Protein AF-F6WGQ5-F1 (afdb_monomer)

Organism: Ciona intestinalis (NCBI:txid7719)

Nearest PDB structures (foldseek):
  4bss-assembly1_A  TM=9.236E-01  e=5.976E-03  Homo sapiens
  4tzh-assembly2_B  TM=8.725E-01  e=2.042E-02  Leptospira interrogans
  4u08-assembly2_B  TM=8.341E-01  e=1.306E-02  Leptospira interrogans serovar Copenhageni str. Fiocruz L1-130
  4u06-assembly1_A  TM=8.441E-01  e=2.856E-02  Leptospira interrogans serovar Copenhageni str. Fiocruz L1-130
  8glv-assembly1_Eb  TM=6.242E-01  e=9.343E-03  Chlamydomonas reinhardtii

pLDDT: mean 77.73, std 20.7, range [29.75, 97.62]

InterPro domains:
  IPR032675 Leucine-rich repeat domain superfamily [G3DSA:3.80.10.10] (24-144)

Structure (mmCIF, N/CA/C/O backbone):
data_AF-F6WGQ5-F1
#
_entry.id   AF-F6WGQ5-F1
#
loop_
_atom_site.group_PDB
_atom_site.id
_atom_site.type_symbol
_atom_site.label_atom_id
_atom_site.label_alt_id
_atom_site.label_comp_id
_atom_site.label_asym_id
_atom_site.label_entity_id
_atom_site.label_seq_id
_atom_site.pdbx_PDB_ins_code
_atom_site.Cartn_x
_atom_site.Cartn_y
_atom_site.Cartn_z
_atom_site.occupancy
_atom_site.B_iso_or_equiv
_atom_site.auth_seq_id
_atom_site.auth_comp_id
_atom_site.auth_asym_id
_atom_site.auth_atom_id
_atom_site.pdbx_PDB_model_num
ATOM 1 N N . MET A 1 1 ? 35.388 -1.738 74.080 1.00 37.53 1 MET A N 1
ATOM 2 C CA . MET A 1 1 ? 34.724 -3.039 74.326 1.00 37.53 1 MET A CA 1
ATOM 3 C C . MET A 1 1 ? 33.668 -3.201 73.236 1.00 37.53 1 MET A C 1
ATOM 5 O O . MET A 1 1 ? 32.690 -2.479 73.260 1.00 37.53 1 MET A O 1
ATOM 9 N N . ARG A 1 2 ? 34.031 -3.716 72.056 1.00 30.34 2 ARG A N 1
ATOM 10 C CA . ARG A 1 2 ? 33.781 -5.095 71.588 1.00 30.34 2 ARG A CA 1
ATOM 11 C C . ARG A 1 2 ? 32.370 -5.615 71.899 1.00 30.34 2 ARG A C 1
ATOM 13 O O . ARG A 1 2 ? 32.154 -6.109 72.994 1.00 30.34 2 ARG A O 1
ATOM 20 N N . TYR A 1 3 ? 31.506 -5.604 70.886 1.00 29.75 3 TYR A N 1
ATOM 21 C CA . TYR A 1 3 ? 30.629 -6.733 70.573 1.00 29.75 3 TYR A CA 1
ATOM 22 C C . TYR A 1 3 ? 30.726 -7.004 69.063 1.00 29.75 3 TYR A C 1
ATOM 24 O O . TYR A 1 3 ? 30.472 -6.120 68.249 1.00 29.75 3 TYR A O 1
ATOM 32 N N . LEU A 1 4 ? 31.191 -8.207 68.717 1.00 31.34 4 LEU A N 1
ATOM 33 C CA . LEU A 1 4 ? 31.143 -8.814 67.384 1.00 31.34 4 LEU A CA 1
ATOM 34 C C . LEU A 1 4 ? 30.053 -9.897 67.398 1.00 31.34 4 LEU A C 1
ATOM 36 O O . LEU A 1 4 ? 30.082 -10.730 68.298 1.00 31.34 4 LEU A O 1
ATOM 40 N N . SER A 1 5 ? 29.215 -9.953 66.358 1.00 33.56 5 SER A N 1
ATOM 41 C CA . SER A 1 5 ? 28.816 -11.188 65.640 1.00 33.56 5 SER A CA 1
ATOM 42 C C . SER A 1 5 ? 27.998 -10.782 64.399 1.00 33.56 5 SER A C 1
ATOM 44 O O . SER A 1 5 ? 26.926 -10.209 64.531 1.00 33.56 5 SER A O 1
ATOM 46 N N . SER A 1 6 ? 28.595 -10.775 63.205 1.00 31.84 6 SER A N 1
ATOM 47 C CA . SER A 1 6 ? 28.571 -11.855 62.194 1.00 31.84 6 SER A CA 1
ATOM 48 C C . SER A 1 6 ? 27.307 -11.896 61.307 1.00 31.84 6 SER A C 1
ATOM 50 O O . SER A 1 6 ? 26.359 -12.599 61.612 1.00 31.84 6 SER A O 1
ATOM 52 N N . GLN A 1 7 ? 27.365 -11.138 60.201 1.00 36.50 7 GLN A N 1
ATOM 53 C CA . GLN A 1 7 ? 27.137 -11.543 58.795 1.00 36.50 7 GLN A CA 1
ATOM 54 C C . GLN A 1 7 ? 25.860 -12.335 58.363 1.00 36.50 7 GLN A C 1
ATOM 56 O O . GLN A 1 7 ? 25.626 -13.457 58.794 1.00 36.50 7 GLN A O 1
ATOM 61 N N . VAL A 1 8 ? 25.222 -11.770 57.314 1.00 34.53 8 VAL A N 1
ATOM 62 C CA . VAL A 1 8 ? 24.419 -12.338 56.188 1.00 34.53 8 VAL A CA 1
ATOM 63 C C . VAL A 1 8 ? 22.907 -12.611 56.347 1.00 34.53 8 VAL A C 1
ATOM 65 O O . VAL A 1 8 ? 22.511 -13.585 56.970 1.00 34.53 8 VAL A O 1
ATOM 68 N N . PHE A 1 9 ? 22.075 -11.796 55.671 1.00 35.81 9 PHE A N 1
ATOM 69 C CA . PHE A 1 9 ? 21.163 -12.139 54.543 1.00 35.81 9 PHE A CA 1
ATOM 70 C C . PHE A 1 9 ? 20.143 -10.995 54.350 1.00 35.81 9 PHE A C 1
ATOM 72 O O . PHE A 1 9 ? 19.275 -10.764 55.183 1.00 35.81 9 PHE A O 1
ATOM 79 N N . LEU A 1 10 ? 20.362 -10.117 53.364 1.00 37.97 10 LEU A N 1
ATOM 80 C CA . LEU A 1 10 ? 19.522 -10.004 52.157 1.00 37.97 10 LEU A CA 1
ATOM 81 C C . LEU A 1 10 ? 18.009 -10.161 52.410 1.00 37.97 10 LEU A C 1
ATOM 83 O O . LEU A 1 10 ? 17.477 -11.266 52.391 1.00 37.97 10 LEU A O 1
ATOM 87 N N . GLY A 1 11 ? 17.317 -9.028 52.541 1.00 33.81 11 GLY A N 1
ATOM 88 C CA . GLY A 1 11 ? 15.858 -8.925 52.515 1.00 33.81 11 GLY A CA 1
ATOM 89 C C . GLY A 1 11 ? 15.436 -7.760 51.623 1.00 33.81 11 GLY A C 1
ATOM 90 O O . GLY A 1 11 ? 15.273 -6.638 52.090 1.00 33.81 11 GLY A O 1
ATOM 91 N N . LEU A 1 12 ? 15.336 -8.042 50.325 1.00 45.72 12 LEU A N 1
ATOM 92 C CA . LEU A 1 12 ? 14.818 -7.186 49.257 1.00 45.72 12 LEU A CA 1
ATOM 93 C C . LEU A 1 12 ? 13.388 -6.714 49.559 1.00 45.72 12 LEU A C 1
ATOM 95 O O . LEU A 1 12 ? 12.452 -7.471 49.329 1.00 45.72 12 LEU A O 1
ATOM 99 N N . VAL A 1 13 ? 13.192 -5.468 49.997 1.00 39.16 13 VAL A N 1
ATOM 100 C CA . VAL A 1 13 ? 11.888 -4.788 49.868 1.00 39.16 13 VAL A CA 1
ATOM 101 C C . VAL A 1 13 ? 12.102 -3.286 49.655 1.00 39.16 13 VAL A C 1
ATOM 103 O O . VAL A 1 13 ? 11.751 -2.472 50.502 1.00 39.16 13 VAL A O 1
ATOM 106 N N . LEU A 1 14 ? 12.718 -2.897 48.532 1.00 38.25 14 LEU A N 1
ATOM 107 C CA . LEU A 1 14 ? 12.649 -1.503 48.071 1.00 38.25 14 LEU A CA 1
ATOM 108 C C . LEU A 1 14 ? 12.862 -1.336 46.556 1.00 38.25 14 LEU A C 1
ATOM 110 O O . LEU A 1 14 ? 13.559 -0.426 46.138 1.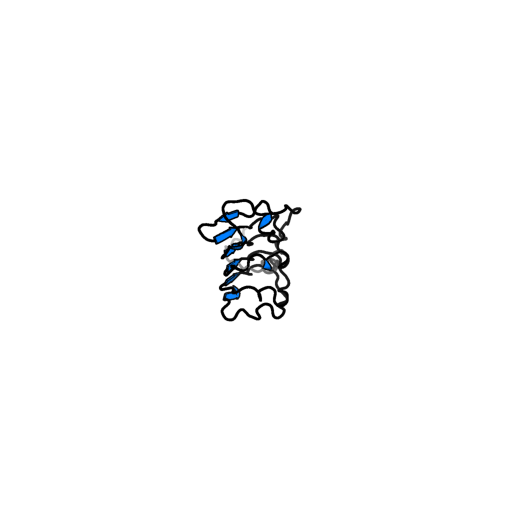00 38.25 14 LEU A O 1
ATOM 114 N N . GLU A 1 15 ? 12.257 -2.184 45.718 1.00 40.91 15 GLU A N 1
ATOM 115 C CA . GLU A 1 15 ? 12.251 -1.969 44.254 1.00 40.91 15 GLU A CA 1
ATOM 116 C C . GLU A 1 15 ? 10.909 -2.343 43.606 1.00 40.91 15 GLU A C 1
ATOM 118 O O . GLU A 1 15 ? 10.852 -3.071 42.622 1.00 40.91 15 GLU A O 1
ATOM 123 N N . PHE A 1 16 ? 9.792 -1.856 44.152 1.00 39.12 16 PHE A N 1
ATOM 124 C CA . PHE A 1 16 ? 8.465 -2.125 43.572 1.00 39.12 16 PHE A CA 1
ATOM 125 C C . PHE A 1 16 ? 7.665 -0.870 43.205 1.00 39.12 16 PHE A C 1
ATOM 127 O O . PHE A 1 16 ? 6.441 -0.886 43.260 1.00 39.12 16 PHE A O 1
ATOM 134 N N . LEU A 1 17 ? 8.338 0.218 42.799 1.00 35.84 17 LEU A N 1
ATOM 135 C CA . LEU A 1 17 ? 7.661 1.409 42.253 1.00 35.84 17 LEU A CA 1
ATOM 136 C C . LEU A 1 17 ? 8.313 2.052 41.014 1.00 35.84 17 LEU A C 1
ATOM 138 O O . LEU A 1 17 ? 7.950 3.173 40.672 1.00 35.84 17 LEU A O 1
ATOM 142 N N . ILE A 1 18 ? 9.214 1.378 40.284 1.00 43.53 18 ILE A N 1
ATOM 143 C CA . ILE A 1 18 ? 9.702 1.905 38.990 1.00 43.53 18 ILE A CA 1
ATOM 144 C C . ILE A 1 18 ? 9.936 0.780 37.967 1.00 43.53 18 ILE A C 1
ATOM 146 O O . ILE A 1 18 ? 11.044 0.560 37.496 1.00 43.53 18 ILE A O 1
ATOM 150 N N . SER A 1 19 ? 8.890 0.045 37.594 1.00 39.50 19 SER A N 1
ATOM 151 C CA . SER A 1 19 ? 8.934 -0.799 36.383 1.00 39.50 19 SER A CA 1
ATOM 152 C C . SER A 1 19 ? 7.601 -0.861 35.639 1.00 39.50 19 SER A C 1
ATOM 154 O O . SER A 1 19 ? 7.316 -1.802 34.907 1.00 39.50 19 SER A O 1
ATOM 156 N N . TYR A 1 20 ? 6.801 0.196 35.766 1.00 43.06 20 TYR A N 1
ATOM 157 C CA . TYR A 1 20 ? 5.758 0.493 34.793 1.00 43.06 20 TYR A CA 1
ATOM 158 C C . TYR A 1 20 ? 5.845 1.966 34.417 1.00 43.06 20 TYR A C 1
ATOM 160 O O . TYR A 1 20 ? 4.951 2.765 34.678 1.00 43.06 20 TYR A O 1
ATOM 168 N N . THR A 1 21 ? 6.962 2.348 33.798 1.00 38.56 21 THR A N 1
ATOM 169 C CA . THR A 1 21 ? 6.844 3.386 32.782 1.00 38.56 21 THR A CA 1
ATOM 170 C C . THR A 1 21 ? 6.087 2.711 31.637 1.00 38.56 21 THR A C 1
ATOM 172 O O . THR A 1 21 ? 6.584 1.723 31.087 1.00 38.56 21 THR A O 1
ATOM 175 N N . PRO A 1 22 ? 4.869 3.160 31.271 1.00 43.00 22 PRO A N 1
ATOM 176 C CA . PRO A 1 22 ? 4.373 2.852 29.940 1.00 43.00 22 PRO A CA 1
ATOM 177 C C . PRO A 1 22 ? 5.514 3.267 29.027 1.00 43.00 22 PRO A C 1
ATOM 179 O O . PRO A 1 22 ? 5.986 4.399 29.169 1.00 43.00 22 PRO A O 1
ATOM 182 N N . SER A 1 23 ? 6.027 2.336 28.216 1.00 42.19 23 SER A N 1
ATOM 183 C CA . SER A 1 23 ? 7.044 2.627 27.209 1.00 42.19 23 SER A CA 1
ATOM 184 C C . SER A 1 23 ? 6.689 3.982 26.626 1.00 42.19 23 SER A C 1
ATOM 186 O O . SER A 1 23 ? 5.602 4.123 26.059 1.00 42.19 23 SER A O 1
ATOM 188 N N . ALA A 1 24 ? 7.500 5.000 26.941 1.00 45.12 24 ALA A N 1
ATOM 189 C CA . ALA A 1 24 ? 7.217 6.358 26.528 1.00 45.12 24 ALA A CA 1
ATOM 190 C C . ALA A 1 24 ? 6.978 6.251 25.033 1.00 45.12 24 ALA A C 1
ATOM 192 O O . ALA A 1 24 ? 7.883 5.796 24.331 1.00 45.12 24 ALA A O 1
ATOM 193 N N . SER A 1 25 ? 5.742 6.534 24.596 1.00 49.97 25 SER A N 1
ATOM 194 C CA . SER A 1 25 ? 5.351 6.535 23.190 1.00 49.97 25 SER A CA 1
ATOM 195 C C . SER A 1 25 ? 6.531 7.121 22.439 1.00 49.97 25 SER A C 1
ATOM 197 O O . SER A 1 25 ? 6.829 8.298 22.649 1.00 49.97 25 SER A O 1
ATOM 199 N N . ARG A 1 26 ? 7.279 6.305 21.679 1.00 56.03 26 ARG A N 1
ATOM 200 C CA . ARG A 1 26 ? 8.387 6.820 20.877 1.00 56.03 26 ARG A CA 1
ATOM 201 C C . ARG A 1 26 ? 7.718 7.791 19.926 1.00 56.03 26 ARG A C 1
ATOM 203 O O . ARG A 1 26 ? 7.093 7.364 18.962 1.00 56.03 26 ARG A O 1
ATOM 210 N N . ILE A 1 27 ? 7.761 9.082 20.251 1.00 61.53 27 ILE A N 1
ATOM 211 C CA . ILE A 1 27 ? 7.212 10.122 19.396 1.00 61.53 27 ILE A CA 1
ATOM 212 C C . ILE A 1 27 ? 8.067 10.045 18.143 1.00 61.53 27 ILE A C 1
ATOM 214 O O . ILE A 1 27 ? 9.222 10.476 18.142 1.00 61.53 27 ILE A O 1
ATOM 218 N N . LYS A 1 28 ? 7.532 9.395 17.109 1.00 72.94 28 LYS A N 1
ATOM 219 C CA . LYS A 1 28 ? 8.200 9.275 15.827 1.00 72.94 28 LYS A CA 1
ATOM 220 C C . LYS A 1 28 ? 8.391 10.688 15.298 1.00 72.94 28 LYS A C 1
ATOM 222 O O . LYS A 1 28 ? 7.422 11.401 15.046 1.00 72.94 28 LYS A O 1
ATOM 227 N N . HIS A 1 29 ? 9.647 11.117 15.213 1.00 72.50 29 HIS A N 1
ATOM 228 C CA . HIS A 1 29 ? 9.979 12.463 14.775 1.00 72.50 29 HIS A CA 1
ATOM 229 C C . HIS A 1 29 ? 9.883 12.515 13.253 1.00 72.50 29 HIS A C 1
ATOM 231 O O . HIS A 1 29 ? 10.794 12.103 12.540 1.00 72.50 29 HIS A O 1
ATOM 237 N N . CYS A 1 30 ? 8.735 12.973 12.771 1.00 7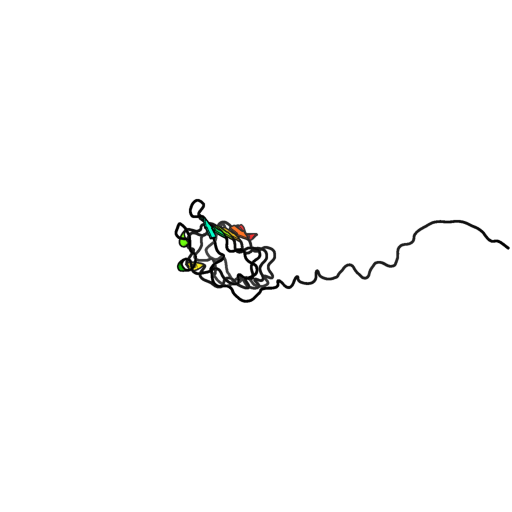2.62 30 CYS A N 1
ATOM 238 C CA . CYS A 1 30 ? 8.478 13.161 11.355 1.00 72.62 30 CYS A CA 1
ATOM 239 C C . CYS A 1 30 ? 8.872 14.580 10.963 1.00 72.62 30 CYS A C 1
ATOM 241 O O . CYS A 1 30 ? 8.207 15.546 11.336 1.00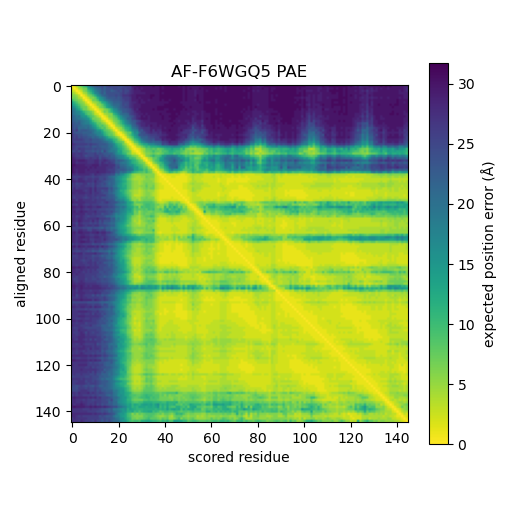 72.62 30 CYS A O 1
ATOM 243 N N . SER A 1 31 ? 9.987 14.698 10.248 1.00 65.62 31 SER A N 1
ATOM 244 C CA . SER A 1 31 ? 10.514 15.974 9.759 1.00 65.62 31 SER A CA 1
ATOM 245 C C . SER A 1 31 ? 9.684 16.522 8.588 1.00 65.62 31 SER A C 1
ATOM 247 O O . SER A 1 31 ? 8.859 15.814 8.006 1.00 65.62 31 SER A O 1
ATOM 249 N N . ASN A 1 32 ? 9.907 17.794 8.231 1.00 59.44 32 ASN A N 1
ATOM 250 C CA . ASN A 1 32 ? 9.204 18.465 7.131 1.00 59.44 32 ASN A CA 1
ATOM 251 C C . ASN A 1 32 ? 9.237 17.660 5.817 1.00 59.44 32 ASN A C 1
ATOM 253 O O . ASN A 1 32 ? 10.247 17.060 5.453 1.00 59.44 32 ASN A O 1
ATOM 257 N N . LYS A 1 33 ? 8.094 17.686 5.121 1.00 56.47 33 LYS A N 1
ATOM 258 C CA . LYS A 1 33 ? 7.754 16.889 3.934 1.00 56.47 33 LYS A CA 1
ATOM 259 C C . LYS A 1 33 ? 8.811 16.999 2.833 1.00 56.47 33 LYS A C 1
ATOM 261 O O . LYS A 1 33 ? 9.088 18.095 2.355 1.00 56.47 33 LYS A O 1
ATOM 266 N N . THR A 1 34 ? 9.301 15.865 2.349 1.00 53.69 34 THR A N 1
ATOM 267 C CA . THR A 1 34 ? 10.010 15.781 1.064 1.00 53.69 34 THR A CA 1
ATOM 268 C C . THR A 1 34 ? 9.102 15.087 0.052 1.00 53.69 34 THR A C 1
ATOM 270 O O . THR A 1 34 ? 8.633 13.979 0.312 1.00 53.69 34 THR A O 1
ATOM 273 N N . ASN A 1 35 ? 8.829 15.742 -1.079 1.00 53.22 35 ASN A N 1
ATOM 274 C CA . ASN A 1 35 ? 8.026 15.178 -2.167 1.00 53.22 35 ASN A CA 1
ATOM 275 C C . ASN A 1 35 ? 8.765 14.000 -2.811 1.00 53.22 35 ASN A C 1
ATOM 277 O O . ASN A 1 35 ? 9.893 14.202 -3.242 1.00 53.22 35 ASN A O 1
ATOM 281 N N . GLY A 1 36 ? 8.119 12.827 -2.876 1.00 53.66 36 GLY A N 1
ATOM 282 C CA . GLY A 1 36 ? 8.247 11.745 -3.879 1.00 53.66 36 GLY A CA 1
ATOM 283 C C . GLY A 1 36 ? 9.605 11.100 -4.209 1.00 53.66 36 GLY A C 1
ATOM 284 O O . GLY A 1 36 ? 9.630 9.953 -4.639 1.00 53.66 36 GLY A O 1
ATOM 285 N N . GLN A 1 37 ? 10.731 11.773 -3.987 1.00 59.25 37 GLN A N 1
ATOM 286 C CA . GLN A 1 37 ? 12.031 11.464 -4.592 1.00 59.25 37 GLN A CA 1
ATOM 287 C C . GLN A 1 37 ? 12.776 10.289 -3.947 1.00 59.25 37 GLN A C 1
ATOM 289 O O . GLN A 1 37 ? 13.811 9.875 -4.461 1.00 59.25 37 GLN A O 1
ATOM 294 N N . ASN A 1 38 ? 12.259 9.733 -2.850 1.00 74.25 38 ASN A N 1
ATOM 295 C CA . ASN A 1 38 ? 12.921 8.643 -2.129 1.00 74.25 38 ASN A CA 1
ATOM 296 C C . ASN A 1 38 ? 12.326 7.263 -2.415 1.00 74.25 38 ASN A C 1
ATOM 298 O O . ASN A 1 38 ? 12.836 6.278 -1.891 1.00 74.25 38 ASN A O 1
ATOM 302 N N . CYS A 1 39 ? 11.277 7.175 -3.235 1.00 87.50 39 CYS A N 1
ATOM 303 C CA . CYS A 1 39 ? 10.762 5.880 -3.642 1.00 87.50 39 CYS A CA 1
ATOM 304 C C . CYS A 1 39 ? 11.634 5.271 -4.746 1.00 87.50 39 CYS A C 1
ATOM 306 O O . CYS A 1 39 ? 11.980 5.949 -5.713 1.00 87.50 39 CYS A O 1
ATOM 308 N N . LYS A 1 40 ? 11.961 3.984 -4.627 1.00 90.50 40 LYS A N 1
ATOM 309 C CA . LYS A 1 40 ? 12.714 3.221 -5.628 1.00 90.50 40 LYS A CA 1
ATOM 310 C C . LYS A 1 40 ? 11.877 2.061 -6.130 1.00 90.50 40 LYS A C 1
ATOM 312 O O . LYS A 1 40 ? 11.407 1.260 -5.328 1.00 90.50 40 LYS A O 1
ATOM 317 N N . PHE A 1 41 ? 11.716 1.969 -7.445 1.00 93.25 41 PHE A N 1
ATOM 318 C CA . PHE A 1 41 ? 11.013 0.868 -8.092 1.00 93.25 41 PHE A CA 1
ATOM 319 C C . PHE A 1 41 ? 12.009 -0.092 -8.749 1.00 93.25 41 PHE A C 1
ATOM 321 O O . PHE A 1 41 ? 12.824 0.327 -9.569 1.00 93.25 41 PHE A O 1
ATOM 328 N N . ASP A 1 42 ? 11.931 -1.372 -8.393 1.00 94.62 42 ASP A N 1
ATOM 329 C CA . ASP A 1 42 ? 12.584 -2.465 -9.110 1.00 94.62 42 ASP A CA 1
ATOM 330 C C . ASP A 1 42 ? 11.559 -3.162 -10.003 1.00 94.62 42 ASP A C 1
ATOM 332 O O . ASP A 1 42 ? 10.742 -3.967 -9.551 1.00 94.62 42 ASP A O 1
ATOM 336 N N . HIS A 1 43 ? 11.632 -2.853 -11.295 1.00 95.12 43 HIS A N 1
ATOM 337 C CA . HIS A 1 43 ? 10.752 -3.405 -12.318 1.00 95.12 43 HIS A CA 1
ATOM 338 C C . HIS A 1 43 ? 10.986 -4.892 -12.608 1.00 95.12 43 HIS A C 1
ATOM 340 O O . HIS A 1 43 ? 10.164 -5.507 -13.279 1.00 95.12 43 HIS A O 1
ATOM 346 N N . ARG A 1 44 ? 12.103 -5.486 -12.166 1.00 95.06 44 ARG A N 1
ATOM 347 C CA . ARG A 1 44 ? 12.376 -6.915 -12.404 1.00 95.06 44 ARG A CA 1
ATOM 348 C C . ARG A 1 44 ? 11.600 -7.804 -11.445 1.00 95.06 44 ARG A C 1
ATOM 350 O O . ARG A 1 44 ? 11.260 -8.926 -11.803 1.00 95.06 44 ARG A O 1
ATOM 357 N N . HIS A 1 45 ? 11.328 -7.290 -10.250 1.00 96.25 45 HIS A N 1
ATOM 358 C CA . HIS A 1 45 ? 10.589 -7.992 -9.204 1.00 96.25 45 HIS A CA 1
ATOM 359 C C . HIS A 1 45 ? 9.248 -7.324 -8.868 1.00 96.25 45 HIS A C 1
ATOM 361 O O . HIS A 1 45 ? 8.526 -7.823 -8.012 1.00 96.25 45 HIS A O 1
ATOM 367 N N . ASN A 1 46 ? 8.909 -6.210 -9.527 1.00 96.69 46 ASN A N 1
ATOM 368 C CA . ASN A 1 46 ? 7.720 -5.400 -9.256 1.00 96.69 46 ASN A CA 1
ATOM 369 C C . ASN A 1 46 ? 7.637 -4.923 -7.796 1.00 96.69 46 ASN A C 1
ATOM 371 O O . ASN A 1 46 ? 6.565 -4.927 -7.188 1.00 96.69 46 ASN A O 1
ATOM 375 N N . ILE A 1 47 ? 8.768 -4.490 -7.231 1.00 96.06 47 ILE A N 1
ATOM 376 C CA . ILE A 1 47 ? 8.844 -4.044 -5.836 1.00 96.06 47 ILE A CA 1
ATOM 377 C C . ILE A 1 47 ? 9.077 -2.539 -5.777 1.00 96.06 47 ILE A C 1
ATOM 379 O O . ILE A 1 47 ? 9.975 -2.006 -6.428 1.00 96.06 47 ILE A O 1
ATOM 383 N N . LEU A 1 48 ? 8.272 -1.856 -4.965 1.00 94.19 48 LEU A N 1
ATOM 384 C CA . LEU A 1 48 ? 8.403 -0.435 -4.685 1.00 94.19 48 LEU A CA 1
ATOM 385 C C . LEU A 1 48 ? 8.790 -0.211 -3.219 1.00 94.19 48 LEU A C 1
ATOM 387 O O . LEU A 1 48 ? 8.004 -0.493 -2.315 1.00 94.19 48 LEU A O 1
ATOM 391 N N . TRP A 1 49 ? 9.973 0.349 -2.980 1.00 92.75 49 TRP A N 1
ATOM 392 C CA . TRP A 1 49 ? 10.411 0.775 -1.649 1.00 92.75 49 TRP A CA 1
ATOM 393 C C . TRP A 1 49 ? 10.212 2.271 -1.486 1.00 92.75 49 TRP A C 1
ATOM 395 O O . TRP A 1 49 ? 10.720 3.044 -2.290 1.00 92.75 49 TRP A O 1
ATOM 405 N N . CYS A 1 50 ? 9.486 2.670 -0.451 1.00 87.50 50 CYS A N 1
ATOM 406 C CA . CYS A 1 50 ? 9.195 4.057 -0.098 1.00 87.50 50 CYS A CA 1
ATOM 407 C C . CYS A 1 50 ? 9.453 4.329 1.395 1.00 87.50 50 CYS A C 1
ATOM 409 O O . CYS A 1 50 ? 8.891 5.270 1.959 1.00 87.50 50 CYS A O 1
ATOM 411 N N . ASP A 1 51 ? 10.267 3.505 2.058 1.00 77.88 51 ASP A N 1
ATOM 412 C CA . ASP A 1 51 ? 10.593 3.658 3.469 1.00 77.88 51 ASP A CA 1
ATOM 413 C C . ASP A 1 51 ? 11.456 4.906 3.705 1.00 77.88 51 ASP A C 1
ATOM 415 O O . ASP A 1 51 ? 12.573 5.045 3.210 1.00 77.88 51 ASP A O 1
ATOM 419 N N . SER A 1 52 ? 10.919 5.875 4.449 1.00 73.69 52 SER A N 1
ATOM 420 C CA . SER A 1 52 ? 11.692 7.032 4.907 1.00 73.69 52 SER A CA 1
ATOM 421 C C . SER A 1 52 ? 11.022 7.724 6.090 1.00 73.69 52 SER A C 1
ATOM 423 O O . SER A 1 52 ? 9.802 7.890 6.155 1.00 73.69 52 SER A O 1
ATOM 425 N N . THR A 1 53 ? 11.843 8.237 7.005 1.00 63.72 53 THR A N 1
ATOM 426 C CA . THR A 1 53 ? 11.408 9.012 8.178 1.00 63.72 53 THR A CA 1
ATOM 427 C C . THR A 1 53 ? 10.822 10.385 7.831 1.00 63.72 53 THR A C 1
ATOM 429 O O . THR A 1 53 ? 10.272 11.056 8.700 1.00 63.72 53 THR A O 1
ATOM 432 N N . THR A 1 54 ? 10.900 10.815 6.570 1.00 66.94 54 THR A N 1
ATOM 433 C CA . THR A 1 54 ? 10.256 12.042 6.065 1.00 66.94 54 THR A CA 1
ATOM 434 C C . THR A 1 54 ? 8.985 11.758 5.260 1.00 66.94 54 THR A C 1
ATOM 436 O O . THR A 1 54 ? 8.310 12.682 4.794 1.00 66.94 54 THR A O 1
ATOM 439 N N . PHE A 1 55 ? 8.648 10.480 5.065 1.00 73.12 55 PHE A N 1
ATOM 440 C CA . PHE A 1 55 ? 7.667 10.058 4.078 1.00 73.12 55 PHE A CA 1
ATOM 441 C C . PHE A 1 55 ? 6.259 9.963 4.660 1.00 73.12 55 PHE A C 1
ATOM 443 O O . PHE A 1 55 ? 5.964 9.102 5.486 1.00 73.12 55 PHE A O 1
ATOM 450 N N . THR A 1 56 ? 5.368 10.854 4.230 1.00 72.94 56 THR A N 1
ATOM 451 C CA . THR A 1 56 ? 4.034 11.020 4.843 1.00 72.94 56 THR A CA 1
ATOM 452 C C . THR A 1 56 ? 2.880 10.491 3.994 1.00 72.94 56 THR A C 1
ATOM 454 O O . THR A 1 56 ? 1.784 10.318 4.522 1.00 72.94 56 THR A O 1
ATOM 457 N N . SER A 1 57 ? 3.115 10.203 2.708 1.00 80.62 57 SER A N 1
ATOM 458 C CA . SER A 1 57 ? 2.121 9.606 1.802 1.00 80.62 57 SER A CA 1
ATOM 459 C C . SER A 1 57 ? 2.782 8.973 0.581 1.00 80.62 57 SER A C 1
ATOM 461 O O . SER A 1 57 ? 3.633 9.628 -0.013 1.00 80.62 57 SER A O 1
ATOM 463 N N . LEU A 1 58 ? 2.341 7.779 0.167 1.00 86.94 58 LEU A N 1
ATOM 464 C CA . LEU A 1 58 ? 2.738 7.132 -1.100 1.00 86.94 58 LEU A CA 1
ATOM 465 C C . LEU A 1 58 ? 2.586 8.108 -2.291 1.00 86.94 58 LEU A C 1
ATOM 467 O O . LEU A 1 58 ? 1.501 8.695 -2.421 1.00 86.94 58 LEU A O 1
ATOM 471 N N . PRO A 1 59 ? 3.611 8.311 -3.150 1.00 86.94 59 PRO A N 1
ATOM 472 C CA . PRO A 1 59 ? 3.569 9.345 -4.171 1.00 86.94 59 PRO A CA 1
ATOM 473 C C . PRO A 1 59 ? 2.844 8.829 -5.421 1.00 86.94 59 PRO A C 1
ATOM 475 O O . PRO A 1 59 ? 2.754 7.615 -5.627 1.00 86.94 59 PRO A O 1
ATOM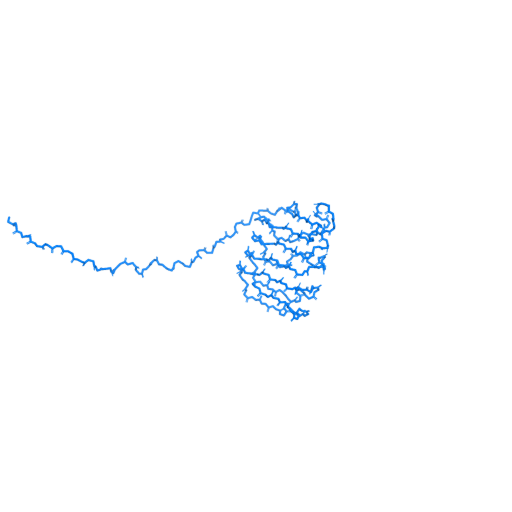 478 N N . PRO A 1 60 ? 2.316 9.717 -6.274 1.00 89.88 60 PRO A N 1
ATOM 479 C CA . PRO A 1 60 ? 1.866 9.360 -7.618 1.00 89.88 60 PRO A CA 1
ATOM 480 C C . PRO A 1 60 ? 2.960 8.606 -8.406 1.00 89.88 60 PRO A C 1
ATOM 482 O O . PRO A 1 60 ? 4.115 9.028 -8.360 1.00 89.88 60 PRO A O 1
ATOM 485 N N . PRO A 1 61 ? 2.645 7.539 -9.171 1.00 91.62 61 PRO A N 1
ATOM 486 C CA . PRO A 1 61 ? 3.644 6.804 -9.956 1.00 91.62 61 PRO A CA 1
ATOM 487 C C . PRO A 1 61 ? 4.433 7.683 -10.936 1.00 91.62 61 PRO A C 1
ATOM 489 O O . PRO A 1 61 ? 5.598 7.419 -11.200 1.00 91.62 61 PRO A O 1
ATOM 492 N N . ASN A 1 62 ? 3.823 8.754 -11.456 1.00 90.00 62 ASN A N 1
ATOM 493 C CA . ASN A 1 62 ? 4.475 9.706 -12.362 1.00 90.00 62 ASN A CA 1
ATOM 494 C C . ASN A 1 62 ? 5.528 10.598 -11.681 1.00 90.00 62 ASN A C 1
ATOM 496 O O . ASN A 1 62 ? 6.258 11.295 -12.380 1.00 90.00 62 ASN A O 1
ATOM 500 N N . GLU A 1 63 ? 5.596 10.606 -10.349 1.00 88.00 63 GLU A N 1
ATOM 501 C CA . GLU A 1 63 ? 6.628 11.314 -9.578 1.00 88.00 63 GLU A CA 1
ATOM 502 C C . GLU A 1 63 ? 7.808 10.404 -9.199 1.00 88.00 63 GLU A C 1
ATOM 504 O O . GLU A 1 63 ? 8.778 10.867 -8.601 1.00 88.00 63 GLU A O 1
ATOM 509 N N . ILE A 1 64 ? 7.742 9.113 -9.537 1.00 88.31 64 ILE A N 1
ATOM 510 C CA . ILE A 1 64 ? 8.784 8.133 -9.239 1.00 88.31 64 ILE A CA 1
ATOM 511 C C . ILE A 1 64 ? 9.618 7.933 -10.504 1.00 88.31 64 ILE A C 1
ATOM 513 O O . ILE A 1 64 ? 9.131 7.449 -11.524 1.00 88.31 64 ILE A O 1
ATOM 517 N N . HIS A 1 65 ? 10.888 8.323 -10.439 1.00 80.81 65 HIS A N 1
ATOM 518 C CA . HIS A 1 65 ? 11.824 8.193 -11.552 1.00 80.81 65 HIS A CA 1
ATOM 519 C C . HIS A 1 65 ? 12.572 6.855 -11.482 1.00 80.81 65 HIS A C 1
ATOM 521 O O . HIS A 1 65 ? 13.026 6.453 -10.412 1.00 80.81 65 HIS A O 1
ATOM 527 N N . GLY A 1 66 ? 12.749 6.183 -12.621 1.00 77.94 66 GLY A N 1
ATOM 528 C CA . GLY A 1 66 ? 13.485 4.921 -12.701 1.00 77.94 66 GLY A CA 1
ATOM 529 C C . GLY A 1 66 ? 13.220 4.156 -13.995 1.00 77.94 66 GLY A C 1
ATOM 530 O O . GLY A 1 66 ? 12.506 4.633 -14.877 1.00 77.94 66 GLY A O 1
ATOM 531 N N . GLU A 1 67 ? 13.810 2.967 -14.107 1.00 80.06 67 GLU A N 1
ATOM 532 C CA . GLU A 1 67 ? 13.491 2.018 -15.174 1.00 80.06 67 GLU A CA 1
ATOM 533 C C . GLU A 1 67 ? 12.198 1.265 -14.820 1.00 80.06 67 GLU A C 1
ATOM 535 O O . GLU A 1 67 ? 12.116 0.652 -13.755 1.00 80.06 67 GLU A O 1
ATOM 540 N N . GLY A 1 68 ? 11.208 1.299 -15.718 1.00 89.62 68 GLY A N 1
ATOM 541 C CA . GLY A 1 68 ? 9.900 0.650 -15.555 1.00 89.62 68 GLY A CA 1
ATOM 542 C C . GLY A 1 68 ? 8.781 1.580 -15.069 1.00 89.62 68 GLY A C 1
ATOM 543 O O . GLY A 1 68 ? 9.022 2.730 -14.712 1.00 89.62 68 GLY A O 1
ATOM 544 N N . ASP A 1 69 ? 7.541 1.080 -15.084 1.00 94.69 69 ASP A N 1
ATOM 545 C CA . ASP A 1 69 ? 6.354 1.812 -14.618 1.00 94.69 69 ASP A CA 1
ATOM 546 C C . ASP A 1 69 ? 5.925 1.301 -13.224 1.00 94.69 69 ASP A C 1
ATOM 548 O O . ASP A 1 69 ? 5.449 0.166 -13.112 1.00 94.69 69 ASP A O 1
ATOM 552 N N . PRO A 1 70 ? 6.048 2.119 -12.158 1.00 94.56 70 PRO A N 1
ATOM 553 C CA . PRO A 1 70 ? 5.692 1.736 -10.790 1.00 94.56 70 PRO A CA 1
ATOM 554 C C . PRO A 1 70 ? 4.225 1.343 -10.597 1.00 94.56 70 PRO A C 1
ATOM 556 O O . PRO A 1 70 ? 3.884 0.757 -9.572 1.00 94.56 70 PRO A O 1
ATOM 559 N N . ARG A 1 71 ? 3.338 1.629 -11.563 1.00 95.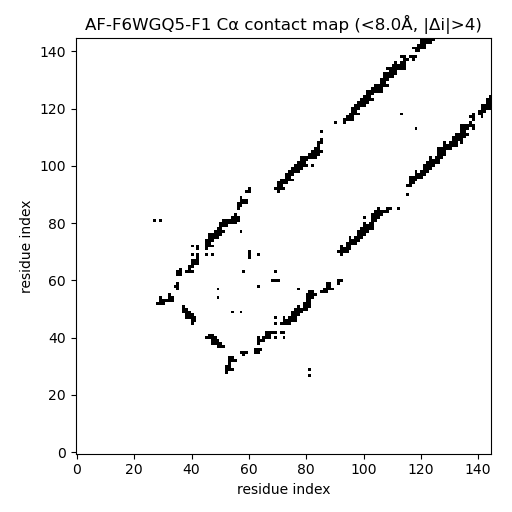69 71 ARG A N 1
ATOM 560 C CA . ARG A 1 71 ? 1.946 1.144 -11.543 1.00 95.69 71 ARG A CA 1
ATOM 561 C C . ARG A 1 71 ? 1.852 -0.380 -11.523 1.00 95.69 71 ARG A C 1
ATOM 563 O O . ARG A 1 71 ? 0.844 -0.902 -11.051 1.00 95.69 71 ARG A O 1
ATOM 570 N N . TYR A 1 72 ? 2.888 -1.073 -11.997 1.00 96.31 72 TYR A N 1
ATOM 571 C CA . TYR A 1 72 ? 2.987 -2.532 -11.964 1.00 96.31 72 TYR A CA 1
ATOM 572 C C . TYR A 1 72 ? 3.545 -3.090 -10.654 1.00 96.31 72 TYR A C 1
ATOM 574 O O . TYR A 1 72 ? 3.726 -4.298 -10.565 1.00 96.31 72 TYR A O 1
ATOM 582 N N . ALA A 1 73 ? 3.811 -2.260 -9.640 1.00 96.69 73 ALA A N 1
ATOM 583 C CA . ALA A 1 73 ? 4.250 -2.763 -8.345 1.00 96.69 73 ALA A CA 1
ATOM 584 C C . ALA A 1 73 ? 3.251 -3.790 -7.779 1.00 96.69 73 ALA A C 1
ATOM 586 O O . ALA A 1 73 ? 2.057 -3.513 -7.648 1.00 96.69 73 ALA A O 1
ATOM 587 N N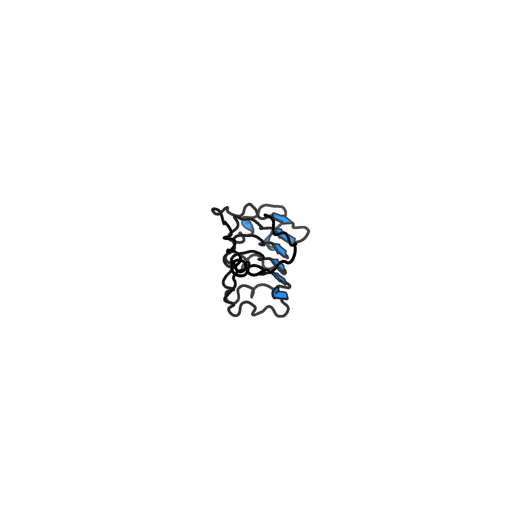 . GLU A 1 74 ? 3.766 -4.966 -7.431 1.00 97.62 74 GLU A N 1
ATOM 588 C CA . GLU A 1 74 ? 3.038 -6.048 -6.767 1.00 97.62 74 GLU A CA 1
ATOM 589 C C . GLU A 1 74 ? 3.253 -5.994 -5.250 1.00 97.62 74 GLU A C 1
ATOM 591 O O . GLU A 1 74 ? 2.337 -6.305 -4.484 1.00 97.62 74 GLU A O 1
ATOM 596 N N . THR A 1 75 ? 4.421 -5.510 -4.820 1.00 97.12 75 THR A N 1
ATOM 597 C CA . THR A 1 75 ? 4.779 -5.331 -3.410 1.00 97.12 75 THR A CA 1
ATOM 598 C C . THR A 1 75 ? 5.189 -3.886 -3.155 1.00 97.12 75 THR A C 1
ATOM 600 O O . THR A 1 75 ? 6.053 -3.347 -3.852 1.00 97.12 75 THR A O 1
ATOM 603 N N . ILE A 1 76 ? 4.599 -3.252 -2.138 1.00 94.94 76 ILE A N 1
ATOM 604 C CA . ILE A 1 76 ? 4.976 -1.898 -1.711 1.00 94.94 76 ILE A CA 1
ATOM 605 C C . ILE A 1 76 ? 5.399 -1.899 -0.242 1.00 94.94 76 ILE A C 1
ATOM 607 O O . ILE A 1 76 ? 4.623 -2.256 0.649 1.00 94.94 76 ILE A O 1
ATOM 611 N N . TYR A 1 77 ? 6.612 -1.410 0.004 1.00 93.88 77 TYR A N 1
ATOM 612 C CA . TYR A 1 77 ? 7.154 -1.158 1.331 1.00 93.88 77 TYR A CA 1
ATOM 613 C C . TYR A 1 77 ? 7.009 0.320 1.702 1.00 93.88 77 TYR A C 1
ATOM 615 O O . TYR A 1 77 ? 7.645 1.197 1.120 1.00 93.88 77 TYR A O 1
ATOM 623 N N . LEU A 1 78 ? 6.159 0.590 2.690 1.00 90.50 78 LEU A N 1
ATOM 624 C CA . LEU A 1 78 ? 5.953 1.888 3.345 1.00 90.50 78 LEU A CA 1
ATOM 625 C C . LEU A 1 78 ? 6.289 1.797 4.841 1.00 90.50 78 LEU A C 1
ATOM 627 O O . LEU A 1 78 ? 5.879 2.653 5.634 1.00 90.50 78 LEU A O 1
ATOM 631 N N . ASN A 1 79 ? 6.998 0.742 5.247 1.00 88.38 79 ASN A N 1
ATOM 632 C CA . ASN A 1 79 ? 7.336 0.498 6.637 1.00 88.38 79 ASN A CA 1
ATOM 633 C C . ASN A 1 79 ? 8.241 1.600 7.188 1.00 88.38 79 ASN A C 1
ATOM 635 O O . ASN A 1 79 ? 8.933 2.304 6.450 1.00 88.38 79 ASN A O 1
ATOM 639 N N . SER A 1 80 ? 8.208 1.770 8.506 1.00 83.62 80 SER A N 1
ATOM 640 C CA . SER A 1 80 ? 9.035 2.743 9.216 1.00 83.62 80 SER A CA 1
ATOM 641 C C . SER A 1 80 ? 8.949 4.169 8.654 1.00 83.62 80 SER A C 1
ATOM 643 O O . SER A 1 80 ? 9.841 4.986 8.883 1.00 83.62 80 SER A O 1
ATOM 645 N N . SER A 1 81 ? 7.799 4.533 8.085 1.00 84.00 81 SER A N 1
ATOM 646 C CA . SER A 1 81 ? 7.527 5.863 7.534 1.00 84.00 81 SER A CA 1
ATOM 647 C C . SER A 1 81 ? 6.641 6.718 8.450 1.00 84.00 81 SER A C 1
ATOM 649 O O . SER A 1 81 ? 6.375 6.375 9.602 1.00 84.00 81 SER A O 1
ATOM 651 N N . CYS A 1 82 ? 6.200 7.877 7.973 1.00 85.62 82 CYS A N 1
ATOM 652 C CA . CYS A 1 82 ? 5.364 8.821 8.711 1.00 85.62 82 CYS A CA 1
ATOM 653 C C . CYS A 1 82 ? 3.900 8.828 8.250 1.00 85.62 82 CYS A C 1
ATOM 655 O O . CYS A 1 82 ? 3.237 9.868 8.277 1.00 85.62 82 CYS A O 1
ATOM 657 N N . GLN A 1 83 ? 3.381 7.672 7.824 1.00 85.19 83 GLN A N 1
ATOM 658 C CA . GLN A 1 83 ? 1.991 7.540 7.394 1.00 85.19 83 GLN A CA 1
ATOM 659 C C . GLN A 1 83 ? 1.066 7.665 8.609 1.00 85.19 83 GLN A C 1
ATOM 661 O O . GLN A 1 83 ? 1.185 6.922 9.579 1.00 85.19 83 GLN A O 1
ATOM 666 N N . GLN A 1 84 ? 0.124 8.602 8.558 1.00 86.00 84 GLN A N 1
ATOM 667 C CA . GLN A 1 84 ? -0.921 8.751 9.586 1.00 86.00 84 GLN A CA 1
ATOM 668 C C . GLN A 1 84 ? -2.261 8.146 9.147 1.00 86.00 84 GLN A C 1
ATOM 670 O O . GLN A 1 84 ? -3.216 8.049 9.914 1.00 86.00 84 GLN A O 1
ATOM 675 N N . ASN A 1 85 ? -2.360 7.795 7.873 1.00 83.25 85 ASN A N 1
ATOM 676 C CA . ASN A 1 85 ? -3.545 7.282 7.211 1.00 83.25 85 ASN A CA 1
ATOM 677 C C . ASN A 1 85 ? -3.112 6.688 5.866 1.00 83.25 85 ASN A C 1
ATOM 679 O O . ASN A 1 85 ? -1.959 6.799 5.460 1.00 83.25 85 ASN A O 1
ATOM 683 N N . PHE A 1 86 ? -4.068 6.119 5.145 1.00 82.94 86 PHE A N 1
ATOM 684 C CA . PHE A 1 86 ? -3.870 5.594 3.796 1.00 82.94 86 PHE A CA 1
ATOM 685 C C . PHE A 1 86 ? -4.040 6.681 2.716 1.00 82.94 86 PHE A C 1
ATOM 687 O O . PHE A 1 86 ? -4.511 6.386 1.617 1.00 82.94 86 PHE A O 1
ATOM 694 N N . ARG A 1 87 ? -3.751 7.962 3.022 1.00 68.25 87 ARG A N 1
ATOM 695 C CA . ARG A 1 87 ? -3.825 9.033 2.014 1.00 68.25 87 ARG A CA 1
ATOM 696 C C . ARG A 1 87 ? -2.821 8.773 0.905 1.00 68.25 87 ARG A C 1
ATOM 698 O O . ARG A 1 87 ? -1.725 8.267 1.124 1.00 68.25 87 ARG A O 1
ATOM 705 N N . GLY A 1 88 ? -3.202 9.224 -0.280 1.00 68.25 88 GLY A N 1
ATOM 706 C CA . GLY A 1 88 ? -2.366 9.181 -1.460 1.00 68.25 88 GLY A CA 1
ATOM 707 C C . GLY A 1 88 ? -3.076 8.482 -2.601 1.00 68.25 88 GLY A C 1
ATOM 708 O O . GLY A 1 88 ? -4.303 8.424 -2.688 1.00 68.25 88 GLY A O 1
ATOM 709 N N . VAL A 1 89 ? -2.260 7.962 -3.494 1.00 82.38 89 VAL A N 1
ATOM 710 C CA . VAL A 1 89 ? -2.652 7.453 -4.804 1.00 82.38 89 VAL A CA 1
ATOM 711 C C . VAL A 1 89 ? -2.714 5.927 -4.838 1.00 82.38 89 VAL A C 1
ATOM 713 O O . VAL A 1 89 ? -2.465 5.337 -5.879 1.00 82.38 89 VAL A O 1
ATOM 716 N N . LEU A 1 90 ? -3.058 5.263 -3.727 1.00 88.81 90 LEU A N 1
ATOM 717 C CA . LEU A 1 90 ? -3.077 3.791 -3.651 1.00 88.81 90 LEU A CA 1
ATOM 718 C C . LEU A 1 90 ? -3.943 3.146 -4.754 1.00 88.81 90 LEU A C 1
ATOM 720 O O . LEU A 1 90 ? -3.653 2.052 -5.216 1.00 88.81 90 LEU A O 1
ATOM 724 N N . ARG A 1 91 ? -4.976 3.850 -5.238 1.00 90.75 91 ARG A N 1
ATOM 725 C CA . ARG A 1 91 ? -5.799 3.431 -6.392 1.00 90.75 91 ARG A CA 1
ATOM 726 C C . ARG A 1 91 ? -5.055 3.374 -7.728 1.00 90.75 91 ARG A C 1
ATOM 728 O O . ARG A 1 91 ? -5.535 2.726 -8.646 1.00 90.75 91 ARG A O 1
ATOM 735 N N . GLN A 1 92 ? -3.927 4.065 -7.850 1.00 93.62 92 GLN A N 1
ATOM 736 C CA . GLN A 1 92 ? -3.087 4.071 -9.049 1.00 93.62 92 GLN A CA 1
ATOM 737 C C . GLN A 1 92 ? -2.124 2.874 -9.090 1.00 93.62 92 GLN A C 1
ATOM 739 O O . GLN A 1 92 ? -1.534 2.619 -10.134 1.00 93.62 92 GLN A O 1
ATOM 744 N N . TYR A 1 93 ? -2.005 2.127 -7.988 1.00 94.00 93 TYR A N 1
ATOM 745 C CA . TYR A 1 93 ? -1.205 0.909 -7.868 1.00 94.00 93 TYR A CA 1
ATOM 746 C C . TYR A 1 93 ? -2.122 -0.322 -7.876 1.00 94.00 93 TYR A C 1
ATOM 748 O O . TYR A 1 93 ? -2.284 -1.013 -6.875 1.00 94.00 93 TYR A O 1
ATOM 756 N N . ALA A 1 94 ? -2.802 -0.554 -9.001 1.00 93.50 94 ALA A N 1
ATOM 757 C CA . ALA A 1 94 ? -3.870 -1.556 -9.102 1.00 93.50 94 ALA A CA 1
ATOM 758 C C . ALA A 1 94 ? -3.380 -3.017 -9.041 1.00 93.50 94 ALA A C 1
ATOM 760 O O . ALA A 1 94 ? -4.185 -3.916 -8.818 1.00 93.50 94 ALA A O 1
ATOM 761 N N . HIS A 1 95 ? -2.080 -3.251 -9.237 1.00 96.06 95 HIS A N 1
ATOM 762 C CA . HIS A 1 95 ? -1.475 -4.587 -9.271 1.00 96.06 95 HIS A CA 1
ATOM 763 C C . HIS A 1 95 ? -0.959 -5.072 -7.912 1.00 96.06 95 HIS A C 1
ATOM 765 O O . HIS A 1 95 ? -0.433 -6.180 -7.817 1.00 96.06 95 HIS A O 1
ATOM 771 N N . VAL A 1 96 ? -1.118 -4.264 -6.864 1.00 96.06 96 VAL A N 1
ATOM 772 C CA . VAL A 1 96 ? -0.558 -4.570 -5.553 1.00 96.06 96 VAL A CA 1
ATOM 773 C C . VAL A 1 96 ? -1.268 -5.751 -4.912 1.00 96.06 96 VAL A C 1
ATOM 775 O O . VAL A 1 96 ? -2.491 -5.756 -4.769 1.00 96.06 96 VAL A O 1
ATOM 778 N N . LYS A 1 97 ? -0.454 -6.699 -4.454 1.00 96.19 97 LYS A N 1
ATOM 779 C CA . LYS A 1 97 ? -0.841 -7.888 -3.695 1.00 96.19 97 LYS A CA 1
ATOM 780 C C . LYS A 1 97 ? -0.325 -7.834 -2.261 1.00 96.19 97 LYS A C 1
ATOM 782 O O . LYS A 1 97 ? -0.975 -8.354 -1.362 1.00 96.19 97 LYS A O 1
ATOM 787 N N . GLN A 1 98 ? 0.818 -7.183 -2.039 1.00 97.12 98 GLN A N 1
ATOM 788 C CA . GLN A 1 98 ? 1.448 -7.078 -0.726 1.00 97.12 98 GLN A CA 1
ATOM 789 C C . GLN A 1 98 ? 1.674 -5.616 -0.339 1.00 97.12 98 GLN A C 1
ATOM 791 O O . GLN A 1 98 ? 2.344 -4.859 -1.048 1.00 97.12 98 GLN A O 1
ATOM 796 N N . LEU A 1 99 ? 1.134 -5.217 0.812 1.00 95.25 99 LEU A N 1
ATOM 797 C CA . LEU A 1 99 ? 1.295 -3.876 1.368 1.00 95.25 99 LEU A CA 1
ATOM 798 C C . LEU A 1 99 ? 1.906 -3.940 2.758 1.00 95.25 99 LEU A C 1
ATOM 800 O O . LEU A 1 99 ? 1.308 -4.492 3.678 1.00 95.25 99 LEU A O 1
ATOM 804 N N . ASN A 1 100 ? 3.053 -3.292 2.935 1.00 95.44 100 ASN A N 1
ATOM 805 C CA . ASN A 1 100 ? 3.681 -3.180 4.240 1.00 95.44 100 ASN A CA 1
ATOM 806 C C . ASN A 1 100 ? 3.634 -1.735 4.758 1.00 95.44 100 ASN A C 1
ATOM 808 O O . ASN A 1 100 ? 4.359 -0.867 4.279 1.00 95.44 100 ASN A O 1
ATOM 812 N N . TYR A 1 101 ? 2.790 -1.500 5.760 1.00 93.19 101 TYR A N 1
ATOM 813 C CA . TYR A 1 101 ? 2.625 -0.252 6.511 1.00 93.19 101 TYR A CA 1
ATOM 814 C C . TYR A 1 101 ? 3.112 -0.381 7.966 1.00 93.19 101 TYR A C 1
ATOM 816 O O . TYR A 1 101 ? 2.739 0.426 8.823 1.00 93.19 101 TYR A O 1
ATOM 824 N N . ASP A 1 102 ? 3.945 -1.373 8.264 1.00 93.56 102 ASP A N 1
ATOM 825 C CA . ASP A 1 102 ? 4.502 -1.619 9.593 1.00 93.56 102 ASP A CA 1
ATOM 826 C C . ASP A 1 102 ? 5.236 -0.387 10.157 1.00 93.56 102 ASP A C 1
ATOM 828 O O . ASP A 1 102 ? 5.868 0.368 9.417 1.00 93.56 102 ASP A O 1
ATOM 832 N N . ASP A 1 103 ? 5.171 -0.168 11.470 1.00 91.25 103 ASP A N 1
ATOM 833 C CA . ASP A 1 103 ? 5.854 0.948 12.150 1.00 91.25 103 ASP A CA 1
ATOM 834 C C . ASP A 1 103 ? 5.503 2.339 11.570 1.00 91.25 103 ASP A C 1
ATOM 836 O O . ASP A 1 103 ? 6.363 3.140 11.190 1.00 91.25 103 ASP A O 1
ATOM 840 N N . ASN A 1 104 ? 4.206 2.632 11.485 1.00 89.25 104 ASN A N 1
ATOM 841 C CA . ASN A 1 104 ? 3.658 3.936 11.100 1.00 89.25 104 ASN A CA 1
ATOM 842 C C . ASN A 1 104 ? 2.772 4.510 12.231 1.00 89.25 104 ASN A C 1
ATOM 844 O O . ASN A 1 104 ? 2.784 4.030 13.361 1.00 89.25 104 ASN A O 1
ATOM 848 N N . MET A 1 105 ? 2.027 5.589 11.972 1.00 91.00 105 MET A N 1
ATOM 849 C CA . MET A 1 105 ? 1.149 6.248 12.956 1.00 91.00 105 MET A CA 1
ATOM 850 C C . MET A 1 105 ? -0.322 6.203 12.529 1.00 91.00 105 MET A C 1
ATOM 852 O O . MET A 1 105 ? -1.084 7.143 12.769 1.00 91.00 105 MET A O 1
ATOM 856 N N . ILE A 1 106 ? -0.732 5.135 11.846 1.00 91.31 106 ILE A N 1
ATOM 857 C CA . ILE A 1 106 ? -2.102 4.983 11.358 1.00 91.31 106 ILE A CA 1
ATOM 858 C C . ILE A 1 106 ? -3.027 4.741 12.550 1.00 91.31 106 ILE A C 1
ATOM 860 O O . ILE A 1 106 ? -2.780 3.851 13.360 1.00 91.31 106 ILE A O 1
ATOM 864 N N . GLN A 1 107 ? -4.103 5.524 12.645 1.00 93.50 107 GLN A N 1
ATOM 865 C CA . GLN A 1 107 ? -5.107 5.396 13.713 1.00 93.50 107 GLN A CA 1
ATOM 866 C C . GLN A 1 107 ? -6.440 4.824 13.223 1.00 93.50 107 GLN A C 1
ATOM 868 O O . GLN A 1 107 ? -7.204 4.239 13.990 1.00 93.50 107 GLN A O 1
ATOM 873 N N . THR A 1 108 ? -6.740 4.984 11.936 1.00 92.25 108 THR A N 1
ATOM 874 C CA . THR A 1 108 ? -8.018 4.573 11.357 1.00 92.25 108 THR A CA 1
ATOM 875 C C . THR A 1 108 ? -7.799 3.904 10.014 1.00 92.25 108 THR A C 1
ATOM 877 O O . THR A 1 108 ? -7.119 4.461 9.150 1.00 92.25 108 THR A O 1
ATOM 880 N N . ILE A 1 109 ? -8.435 2.748 9.817 1.00 92.44 109 ILE A N 1
ATOM 881 C CA . ILE A 1 109 ? -8.578 2.121 8.504 1.00 92.44 109 ILE A CA 1
ATOM 882 C C . ILE A 1 109 ? -9.943 2.519 7.915 1.00 92.44 109 ILE A C 1
ATOM 884 O O . ILE A 1 109 ? -10.983 2.089 8.431 1.00 92.44 109 ILE A O 1
ATOM 888 N N . PRO A 1 110 ? -9.973 3.376 6.876 1.00 90.44 110 PRO A N 1
ATOM 889 C CA . PRO A 1 110 ? -11.211 3.904 6.331 1.00 90.44 110 PRO A CA 1
ATOM 890 C C . PRO A 1 110 ? -11.979 2.865 5.512 1.00 90.44 110 PRO A C 1
ATOM 892 O O . PRO A 1 110 ? -11.447 1.848 5.065 1.00 90.44 110 PRO A O 1
ATOM 895 N N . LYS A 1 111 ? -13.258 3.162 5.275 1.00 89.94 111 LYS A N 1
ATOM 896 C CA . LYS A 1 111 ? -14.150 2.279 4.529 1.00 89.94 111 LYS A CA 1
ATOM 897 C C . LYS A 1 111 ? -13.679 2.028 3.113 1.00 89.94 111 LYS A C 1
ATOM 899 O O . LYS A 1 111 ? -13.368 2.965 2.382 1.00 89.94 111 LYS A O 1
ATOM 904 N N . SER A 1 112 ? -13.667 0.746 2.742 1.00 87.69 112 SER A N 1
ATOM 905 C CA . SER A 1 112 ? -13.362 0.280 1.390 1.00 87.69 112 SER A CA 1
ATOM 906 C C . SER A 1 112 ? -12.008 0.763 0.849 1.00 87.69 112 SER A C 1
ATOM 908 O O . SER A 1 112 ? -11.830 0.818 -0.370 1.00 87.69 112 SER A O 1
ATOM 910 N N . CYS A 1 113 ? -11.043 1.108 1.712 1.00 88.19 113 CYS A N 1
ATOM 911 C CA . CYS A 1 113 ? -9.761 1.664 1.272 1.00 88.19 113 CYS A CA 1
ATOM 912 C C . CYS A 1 113 ? -8.892 0.673 0.493 1.00 88.19 113 CYS A C 1
ATOM 914 O O . CYS A 1 113 ? -8.036 1.111 -0.266 1.00 88.19 113 CYS A O 1
ATOM 916 N N . PHE A 1 114 ? -9.156 -0.628 0.634 1.00 91.00 114 PHE A N 1
ATOM 917 C CA . PHE A 1 114 ? -8.490 -1.698 -0.112 1.00 91.00 114 PHE A CA 1
ATOM 918 C C . PHE A 1 114 ? -9.422 -2.425 -1.089 1.00 91.00 114 PHE A C 1
ATOM 920 O O . PHE A 1 114 ? -9.023 -3.403 -1.702 1.00 91.00 114 PHE A O 1
ATOM 927 N N . SER A 1 115 ? -10.666 -1.963 -1.257 1.00 89.31 115 SER A N 1
ATOM 928 C CA . SER A 1 115 ? -11.673 -2.649 -2.093 1.00 89.31 115 SER A CA 1
ATOM 929 C C . SER A 1 115 ? -11.322 -2.726 -3.582 1.00 89.31 115 SER A C 1
ATOM 931 O O . SER A 1 115 ? -11.887 -3.540 -4.301 1.00 89.31 115 SER A O 1
ATOM 933 N N . HIS A 1 116 ? -10.422 -1.860 -4.053 1.00 89.50 116 HIS A N 1
ATOM 934 C CA . HIS A 1 116 ? -9.925 -1.860 -5.431 1.00 89.50 116 HIS A CA 1
ATOM 935 C C . HIS A 1 116 ? -8.683 -2.735 -5.626 1.00 89.50 116 HIS A C 1
ATOM 937 O O . HIS A 1 116 ? -8.145 -2.750 -6.727 1.00 89.50 116 HIS A O 1
ATOM 943 N N . LEU A 1 117 ? -8.208 -3.396 -4.568 1.00 91.06 117 LEU A N 1
ATOM 944 C CA . LEU A 1 117 ? -7.043 -4.272 -4.586 1.00 91.06 117 LEU A CA 1
ATOM 945 C C . LEU A 1 117 ? -7.466 -5.703 -4.266 1.00 91.06 117 LEU A C 1
ATOM 947 O O . LEU A 1 117 ? -8.405 -5.927 -3.499 1.00 91.06 117 LEU A O 1
ATOM 951 N N . HIS A 1 118 ? -6.721 -6.649 -4.827 1.00 91.62 118 HIS A N 1
ATOM 952 C CA . HIS A 1 118 ? -6.762 -8.059 -4.463 1.00 91.62 118 HIS A CA 1
ATOM 953 C C . HIS A 1 118 ? -5.507 -8.360 -3.644 1.00 91.62 118 HIS A C 1
ATOM 955 O O . HIS A 1 118 ? -4.508 -8.824 -4.184 1.00 91.62 118 HIS A O 1
ATOM 961 N N . LEU A 1 119 ? -5.535 -7.987 -2.363 1.00 93.12 119 LEU A N 1
ATOM 962 C CA . LEU A 1 119 ? -4.385 -8.138 -1.480 1.00 93.12 119 LEU A CA 1
ATOM 963 C C . LEU A 1 119 ? -4.288 -9.573 -0.960 1.00 93.12 119 LEU A C 1
ATOM 965 O O . LEU A 1 119 ? -5.246 -10.101 -0.391 1.00 93.12 119 LEU A O 1
ATOM 969 N N . ASP A 1 120 ? -3.096 -10.141 -1.091 1.00 95.31 120 ASP A N 1
ATOM 970 C CA . ASP A 1 120 ? -2.695 -11.390 -0.452 1.00 95.31 120 ASP A CA 1
ATOM 971 C C . ASP A 1 120 ? -2.218 -11.117 0.982 1.00 95.31 120 ASP A C 1
ATOM 973 O O . ASP A 1 120 ? -2.542 -11.865 1.902 1.00 95.31 120 ASP A O 1
ATOM 977 N N . GLU A 1 121 ? -1.495 -10.010 1.194 1.00 96.38 121 GLU A N 1
ATOM 978 C CA . GLU A 1 121 ? -0.891 -9.670 2.484 1.00 96.38 121 GLU A CA 1
ATOM 979 C C . GLU A 1 121 ? -0.949 -8.165 2.781 1.00 96.38 121 GLU A C 1
ATOM 981 O O . GLU A 1 121 ? -0.624 -7.316 1.943 1.00 96.38 121 GLU A O 1
ATOM 986 N N . LEU A 1 122 ? -1.332 -7.828 4.012 1.00 95.56 122 LEU A N 1
ATOM 987 C CA . LEU A 1 122 ? -1.296 -6.474 4.551 1.00 95.56 122 LEU A CA 1
ATOM 988 C C . LEU A 1 122 ? -0.662 -6.501 5.938 1.00 95.56 122 LEU A C 1
ATOM 990 O O . LEU A 1 122 ? -1.227 -7.067 6.872 1.00 95.56 122 LEU A O 1
ATOM 994 N N . ILE A 1 123 ? 0.477 -5.829 6.071 1.00 96.19 123 ILE A N 1
ATOM 995 C CA . ILE A 1 123 ? 1.211 -5.712 7.330 1.00 96.19 123 ILE A CA 1
ATOM 996 C C . ILE A 1 123 ? 0.961 -4.317 7.904 1.00 96.19 123 ILE A C 1
ATOM 998 O O . ILE A 1 123 ? 1.309 -3.306 7.292 1.00 96.19 123 ILE A O 1
ATOM 1002 N N . LEU A 1 124 ? 0.336 -4.257 9.077 1.00 94.12 124 LEU A N 1
ATOM 1003 C CA . LEU A 1 124 ? -0.030 -3.035 9.799 1.00 94.12 124 LEU A CA 1
ATOM 1004 C C . LEU A 1 124 ? 0.481 -3.030 11.241 1.00 94.12 124 LEU A C 1
ATOM 1006 O O . LEU A 1 124 ? 0.099 -2.157 12.031 1.00 94.12 124 LEU A O 1
ATOM 1010 N N . SER A 1 125 ? 1.354 -3.973 11.590 1.00 92.19 125 SER A N 1
ATOM 1011 C CA . SER A 1 125 ? 1.950 -4.061 12.915 1.00 92.19 125 SER A CA 1
ATOM 1012 C C . SER A 1 125 ? 2.602 -2.725 13.332 1.00 92.19 125 SER A C 1
ATOM 1014 O O . SER A 1 125 ? 2.938 -1.865 12.516 1.00 92.19 125 SER A O 1
ATOM 1016 N N . ARG A 1 126 ? 2.715 -2.492 14.645 1.00 92.19 126 ARG A N 1
ATOM 1017 C CA . ARG A 1 126 ? 3.319 -1.267 15.215 1.00 92.19 126 ARG A CA 1
ATOM 1018 C C . ARG A 1 126 ? 2.715 0.049 14.682 1.00 92.19 126 ARG A C 1
ATOM 1020 O O . ARG A 1 126 ? 3.424 1.026 14.473 1.00 92.19 126 ARG A O 1
ATOM 1027 N N . ASN A 1 127 ? 1.395 0.080 14.505 1.00 90.94 127 ASN A N 1
ATOM 1028 C CA . ASN A 1 127 ? 0.599 1.300 14.328 1.00 90.94 127 ASN A CA 1
ATOM 1029 C C . ASN A 1 127 ? -0.228 1.605 15.594 1.00 90.94 127 ASN A C 1
ATOM 1031 O O . ASN A 1 127 ? -0.150 0.890 16.591 1.00 90.94 127 ASN A O 1
ATOM 1035 N N . SER A 1 128 ? -1.045 2.661 15.571 1.00 92.75 128 SER A N 1
ATOM 1036 C CA . SER A 1 128 ? -1.960 3.035 16.666 1.00 92.75 128 SER A CA 1
ATOM 1037 C C . SER A 1 128 ? -3.429 2.896 16.256 1.00 92.75 128 SER A C 1
ATOM 1039 O O . SER A 1 128 ? -4.259 3.742 16.591 1.00 92.75 128 SER A O 1
ATOM 1041 N N . ILE A 1 129 ? -3.746 1.853 15.481 1.00 93.50 129 ILE A N 1
ATOM 1042 C CA . ILE A 1 129 ? -5.073 1.646 14.894 1.00 93.50 129 ILE A CA 1
ATOM 1043 C C . ILE A 1 129 ? -6.085 1.386 16.009 1.00 93.50 129 ILE A C 1
ATOM 1045 O O . ILE A 1 129 ? -6.005 0.382 16.709 1.00 93.50 129 ILE A O 1
ATOM 1049 N N . SER A 1 130 ? -7.060 2.280 16.142 1.00 94.31 130 SER A N 1
ATOM 1050 C CA . SER A 1 130 ? -8.166 2.167 17.099 1.00 94.31 130 SER A CA 1
ATOM 1051 C C . SER A 1 130 ? -9.515 1.939 16.416 1.00 94.31 130 SER A C 1
ATOM 1053 O O . SER A 1 130 ? -10.477 1.546 17.067 1.00 94.31 130 SER A O 1
ATOM 1055 N N . THR A 1 131 ? -9.601 2.194 15.105 1.00 93.75 131 THR A N 1
ATOM 1056 C CA . THR A 1 131 ? -10.854 2.158 14.33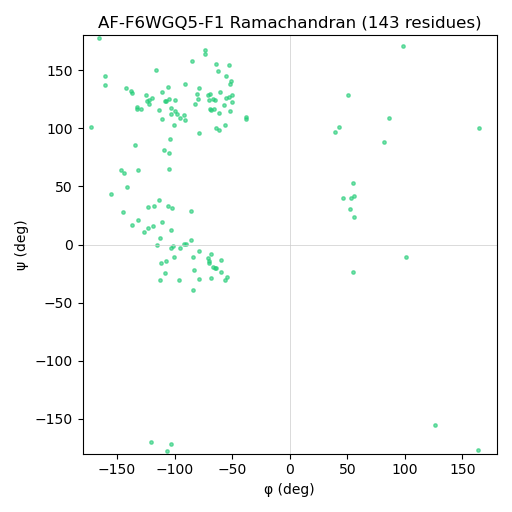6 1.00 93.75 131 THR A CA 1
ATOM 1057 C C . THR A 1 131 ? -10.654 1.465 12.984 1.00 93.75 131 THR A C 1
ATOM 1059 O O . THR A 1 131 ? -9.762 1.840 12.220 1.00 93.75 131 THR A O 1
ATOM 1062 N N . ILE A 1 132 ? -11.517 0.498 12.647 1.00 90.94 132 ILE A N 1
ATOM 1063 C CA . ILE A 1 132 ? -11.550 -0.195 11.345 1.00 90.94 132 ILE A CA 1
ATOM 1064 C C . ILE A 1 132 ? -12.985 -0.164 10.804 1.00 90.94 132 ILE A C 1
ATOM 1066 O O . ILE A 1 132 ? -13.883 -0.760 11.392 1.00 90.94 132 ILE A O 1
ATOM 1070 N N . ASN A 1 133 ? -13.213 0.493 9.663 1.00 88.75 133 ASN A N 1
ATOM 1071 C CA . ASN A 1 133 ? -14.563 0.733 9.137 1.00 88.75 133 ASN A CA 1
ATOM 1072 C C . ASN A 1 133 ? -14.865 -0.102 7.886 1.00 88.75 133 ASN A C 1
ATOM 1074 O O . ASN A 1 133 ? -14.774 0.435 6.798 1.00 88.75 133 ASN A O 1
ATOM 1078 N N . SER A 1 134 ? -15.241 -1.384 7.969 1.00 86.81 134 SER A N 1
ATOM 1079 C CA . SER A 1 134 ? -15.547 -2.217 6.770 1.00 86.81 134 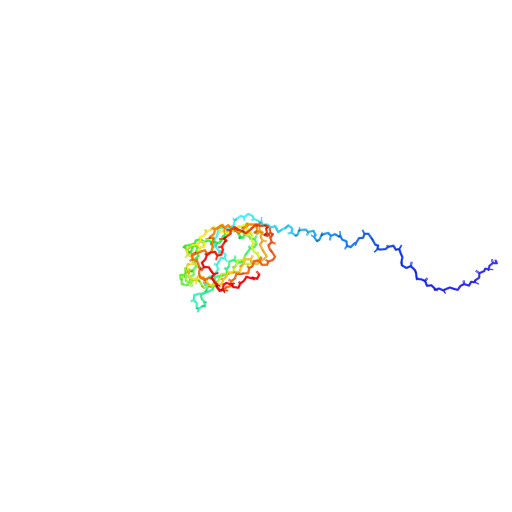SER A CA 1
ATOM 1080 C C . SER A 1 134 ? -14.494 -2.092 5.647 1.00 86.81 134 SER A C 1
ATOM 1082 O O . SER A 1 134 ? -14.813 -1.966 4.461 1.00 86.81 134 SER A O 1
ATOM 1084 N N . ALA A 1 135 ? -13.219 -2.040 6.034 1.00 83.75 135 ALA A N 1
ATOM 1085 C CA . ALA A 1 135 ? -12.112 -1.713 5.139 1.00 83.75 135 ALA A CA 1
ATOM 1086 C C . ALA A 1 135 ? -11.839 -2.795 4.081 1.00 83.75 135 ALA A C 1
ATOM 1088 O O . ALA A 1 135 ? -11.395 -2.479 2.978 1.00 83.75 135 ALA A O 1
ATOM 1089 N N . PHE A 1 136 ? -12.148 -4.051 4.416 1.00 84.56 136 PHE A N 1
ATOM 1090 C CA . PHE A 1 136 ? -11.734 -5.251 3.683 1.00 84.56 136 PHE A CA 1
ATOM 1091 C C . PHE A 1 136 ? -12.838 -5.869 2.817 1.00 84.56 136 PHE A C 1
ATOM 1093 O O . PHE A 1 136 ? -12.684 -6.980 2.318 1.00 84.56 136 PHE A O 1
ATOM 1100 N N . ASN A 1 137 ? -13.952 -5.163 2.602 1.00 81.31 137 ASN A N 1
ATOM 1101 C CA . ASN A 1 137 ? -14.984 -5.628 1.674 1.00 81.31 137 ASN A CA 1
ATOM 1102 C C . ASN A 1 137 ? -14.367 -5.849 0.280 1.00 81.31 137 ASN A C 1
ATOM 1104 O O . ASN A 1 137 ? -13.838 -4.905 -0.309 1.00 81.31 137 ASN A O 1
ATOM 1108 N N . GLY A 1 138 ? -14.444 -7.083 -0.227 1.00 74.88 138 GLY A N 1
ATOM 1109 C CA . GLY A 1 138 ? -13.854 -7.503 -1.505 1.00 74.88 138 GLY A CA 1
ATOM 1110 C C . GLY A 1 138 ? -12.525 -8.265 -1.393 1.00 74.88 138 GLY A C 1
ATOM 1111 O O . GLY A 1 138 ? -12.109 -8.870 -2.374 1.00 74.88 138 GLY A O 1
ATOM 1112 N N . ASN A 1 139 ? -11.893 -8.299 -0.214 1.00 77.75 139 ASN A N 1
ATOM 1113 C CA . ASN A 1 139 ? -10.664 -9.059 0.036 1.00 77.75 139 ASN A CA 1
ATOM 1114 C C . ASN A 1 139 ? -10.981 -10.332 0.834 1.00 77.75 139 ASN A C 1
ATOM 1116 O O . ASN A 1 139 ? -11.027 -10.313 2.061 1.00 77.75 139 ASN A O 1
ATOM 1120 N N . THR A 1 140 ? -11.249 -11.435 0.133 1.00 78.50 140 THR A N 1
ATOM 1121 C CA . THR A 1 140 ? -11.739 -12.690 0.739 1.00 78.50 140 THR A CA 1
ATOM 1122 C C . THR A 1 140 ? -10.628 -13.569 1.324 1.00 78.50 140 THR A C 1
ATOM 1124 O O . THR A 1 140 ? -10.907 -14.391 2.191 1.00 78.50 140 THR A O 1
ATOM 1127 N N . TYR A 1 141 ? -9.384 -13.388 0.869 1.00 83.12 141 TYR A N 1
ATOM 1128 C CA . TYR A 1 141 ? -8.231 -14.232 1.223 1.00 83.12 141 TYR A CA 1
ATOM 1129 C C . TYR A 1 141 ? -7.062 -13.451 1.839 1.00 83.12 141 TYR A C 1
ATOM 1131 O O . TYR A 1 141 ? -5.960 -13.979 1.938 1.00 83.12 141 TYR A O 1
ATOM 1139 N N . LEU A 1 142 ? -7.298 -12.205 2.256 1.00 88.31 142 LEU A N 1
ATOM 1140 C CA . LEU A 1 142 ? -6.256 -11.338 2.796 1.00 88.31 142 LEU A CA 1
ATOM 1141 C C . LEU A 1 142 ? -5.688 -11.890 4.111 1.00 88.31 142 LEU A C 1
ATOM 1143 O O . LEU A 1 142 ? -6.421 -12.047 5.091 1.00 88.31 142 LEU A O 1
ATOM 1147 N N . LEU A 1 143 ? -4.369 -12.074 4.155 1.00 89.94 143 LEU A N 1
ATOM 1148 C CA . LEU A 1 143 ? -3.621 -12.239 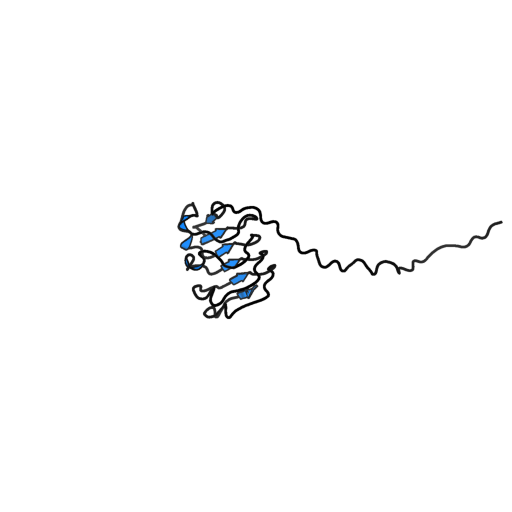5.393 1.00 89.94 143 LEU A CA 1
ATOM 1149 C C . LEU A 1 143 ? -3.334 -10.860 6.008 1.00 89.94 143 LEU A C 1
ATOM 1151 O O . LEU A 1 143 ? -2.695 -10.010 5.390 1.00 89.94 143 LEU A O 1
ATOM 1155 N N . LEU A 1 144 ? -3.812 -10.636 7.233 1.00 88.56 144 LEU A N 1
ATOM 1156 C CA . LEU A 1 144 ? -3.592 -9.402 7.991 1.00 88.56 144 LEU A CA 1
ATOM 1157 C C . LEU A 1 144 ? -2.618 -9.670 9.145 1.00 88.56 144 LEU A C 1
ATOM 1159 O O . LEU A 1 144 ? -2.901 -10.531 9.981 1.00 88.56 144 LEU A O 1
ATOM 1163 N N . MET A 1 145 ? -1.509 -8.925 9.194 1.00 84.00 145 MET A N 1
ATOM 1164 C CA . MET A 1 145 ? -0.439 -9.058 10.201 1.00 84.00 145 MET A CA 1
ATOM 1165 C C . MET A 1 145 ? -0.127 -7.737 10.913 1.00 84.00 145 MET A C 1
ATOM 1167 O O . MET A 1 145 ? -0.280 -6.659 10.297 1.00 84.00 145 MET A O 1
#

Foldseek 3Di:
DDDDDDDDDDDDDDDDPPDPPPPPPPPLDADAADPDEQWDADPVQLEIEDADSNDAADEDQVSYDDPDGNLQRQEYHHANYAHQAHDYPVVSNQNHAYYEHHQYAHAEQDACSCQSHQHQEYEHHNYNHPYYDNNCVNHPRYDYD

Sequence (145 aa):
MRYLSSQVFLGLVLEFLISYTPSASRIKHCSNKTNGQNCKFDHRHNILWCDSTTFTSLPPPNEIHGEGDPRYAETIYLNSSCQQNFRGVLRQYAHVKQLNYDDNMIQTIPKSCFSHLHLDELILSRNSISTINSAFNGNTYLLLM

Mean predicted aligned error: 11.37 Å

Solvent-accessible surface area (backbone atoms only — not comparable to full-atom values): 8465 Å² total; per-residue (Å²): 137,89,86,86,86,85,88,90,79,93,78,93,82,84,84,89,86,84,85,77,71,70,76,72,75,78,76,78,76,62,53,82,79,61,81,45,76,73,38,46,53,41,62,90,75,21,36,32,42,41,57,30,52,39,30,53,54,63,56,54,54,92,57,48,75,69,70,68,67,57,41,58,21,29,33,39,37,41,32,56,17,42,28,53,43,87,59,64,43,67,82,63,36,56,52,29,27,34,41,32,43,26,43,26,54,28,37,52,45,54,65,44,74,48,42,80,30,68,37,51,36,39,34,50,43,68,42,57,66,80,43,77,42,68,28,56,56,77,41,90,72,50,44,78,74

Secondary structure (DSSP, 8-state):
-------------S-SSSS-----------PSP--STT-EEETTTTEEE---TT--SBPPGGG--SSS-GGG-SEEE-TTS--SSS-B-GGG-TT--EEE--SS---EE-TTTTTT---SEEE-TTS---EE-STTTT-SS-EE-

Radius of gyration: 23.86 Å; Cα contacts (8 Å, |Δi|>4): 298; chains: 1; bounding box: 50×33×90 Å